Protein AF-A9BD42-F1 (afdb_monomer_lite)

Radius of gyration: 27.74 Å; chains: 1; bounding box: 57×14×84 Å

Foldseek 3Di:
DDDDDDDDPPPPPPPDDQPPVNVVVVCCVVVVVVVVVVVVVVVVVVVVVVVVVVVVPPDPDDD

Sequence (63 aa):
MTENSFSKTSSAKKTPPPSFVKLAMKNMVRKGSQSLFHFGLTAIGFIGFILVIAALGRPNLPQ

InterPro domains:
  IPR021702 Protein of unknown function DUF3285 [PF11688] (15-58)

Structure (mmCIF, N/CA/C/O backbone):
data_AF-A9BD42-F1
#
_entry.id   AF-A9BD42-F1
#
loop_
_atom_site.group_PDB
_atom_site.id
_atom_site.type_symbol
_atom_site.label_atom_id
_atom_site.label_alt_id
_atom_site.label_comp_id
_atom_site.label_asym_id
_atom_site.label_entity_id
_atom_site.label_seq_id
_atom_site.pdbx_PDB_ins_code
_atom_site.Cartn_x
_atom_site.Cartn_y
_atom_site.Cartn_z
_atom_site.occupancy
_atom_site.B_iso_or_equiv
_atom_site.auth_seq_id
_atom_site.auth_comp_id
_atom_site.auth_asym_id
_atom_site.auth_atom_id
_atom_site.pdbx_PDB_model_num
ATOM 1 N N . MET A 1 1 ? -3.032 6.012 60.439 1.00 41.75 1 MET A N 1
ATOM 2 C CA . MET A 1 1 ? -1.890 5.926 59.509 1.00 41.75 1 MET A CA 1
ATOM 3 C C . MET A 1 1 ? -2.408 5.414 58.180 1.00 41.75 1 MET A C 1
ATOM 5 O O . MET A 1 1 ? -3.155 4.447 58.182 1.00 41.75 1 MET A O 1
ATOM 9 N N . THR A 1 2 ? -2.022 6.131 57.123 1.00 48.31 2 THR A N 1
ATOM 10 C CA . THR A 1 2 ? -2.032 5.787 55.690 1.00 48.31 2 THR A CA 1
ATOM 11 C C . THR A 1 2 ? -3.368 5.580 54.974 1.00 48.31 2 THR A C 1
ATOM 13 O O . THR A 1 2 ? -4.046 4.567 55.121 1.00 48.31 2 THR A O 1
ATOM 16 N N . GLU A 1 3 ? -3.648 6.570 54.119 1.00 60.19 3 GLU A N 1
ATOM 17 C CA . GLU A 1 3 ? -4.360 6.463 52.849 1.00 60.19 3 GLU A CA 1
ATOM 18 C C . GLU A 1 3 ? -3.951 5.217 52.057 1.00 60.19 3 GLU A C 1
ATOM 20 O O . GLU A 1 3 ? -2.773 4.864 52.011 1.00 60.19 3 GLU A O 1
ATOM 25 N N . ASN A 1 4 ? -4.898 4.624 51.330 1.00 56.94 4 ASN A N 1
ATOM 26 C CA . ASN A 1 4 ? -4.545 4.042 50.043 1.00 56.94 4 ASN A CA 1
ATOM 27 C C . ASN A 1 4 ? -5.666 4.255 49.028 1.00 56.94 4 ASN A C 1
ATOM 29 O O . ASN A 1 4 ? -6.648 3.521 48.928 1.00 56.94 4 ASN A O 1
ATOM 33 N N . SER A 1 5 ? -5.465 5.338 48.292 1.00 65.00 5 SER A N 1
ATOM 34 C CA . SER A 1 5 ? -5.937 5.625 46.953 1.00 65.00 5 SER A CA 1
ATOM 35 C C . SER A 1 5 ? -5.977 4.380 46.065 1.00 65.00 5 SER A C 1
ATOM 37 O O . SER A 1 5 ? -4.962 3.941 45.534 1.00 65.00 5 SER A O 1
ATOM 39 N N . PHE A 1 6 ? -7.175 3.881 45.783 1.00 56.16 6 PHE A N 1
ATOM 40 C CA . PHE A 1 6 ? -7.432 3.290 44.477 1.00 56.16 6 PHE A CA 1
ATOM 41 C C . PHE A 1 6 ? -8.791 3.759 43.977 1.00 56.16 6 PHE A C 1
ATOM 43 O O . PHE A 1 6 ? -9.835 3.132 44.149 1.00 56.16 6 PHE A O 1
ATOM 50 N N . SER A 1 7 ? -8.740 4.930 43.341 1.00 53.09 7 SER A N 1
ATOM 51 C CA . SER A 1 7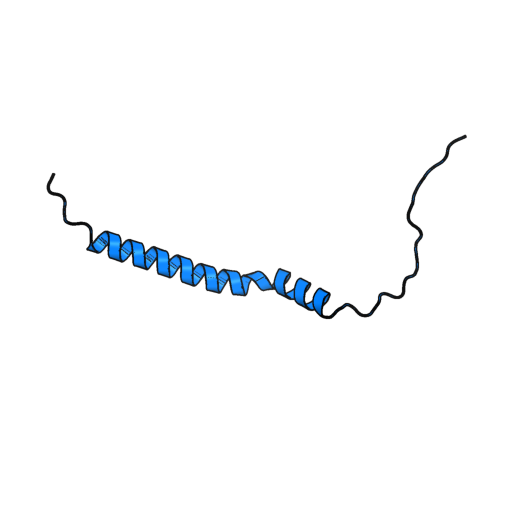 ? -9.645 5.298 42.262 1.00 53.09 7 SER A CA 1
ATOM 52 C C . SER A 1 7 ? -9.935 4.051 41.424 1.00 53.09 7 SER A C 1
ATOM 54 O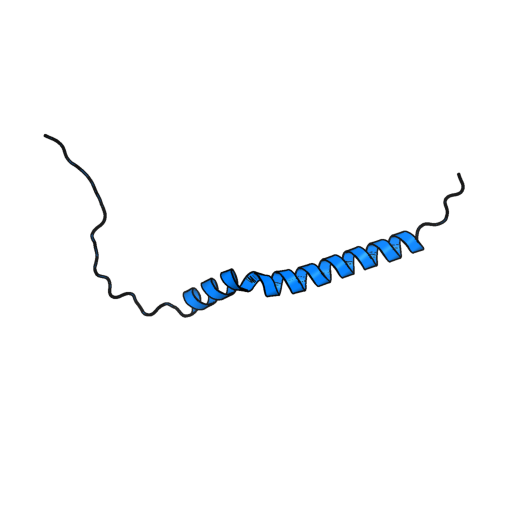 O . SER A 1 7 ? -9.034 3.530 40.768 1.00 53.09 7 SER A O 1
ATOM 56 N N . LYS A 1 8 ? -11.185 3.601 41.424 1.00 48.53 8 LYS A N 1
ATOM 57 C CA . LYS A 1 8 ? -12.043 3.620 40.236 1.00 48.53 8 LYS A CA 1
ATOM 58 C C . LYS A 1 8 ? -13.385 3.047 40.654 1.00 48.53 8 LYS A C 1
ATOM 60 O O . LYS A 1 8 ? -13.567 1.835 40.697 1.00 48.53 8 LYS A O 1
ATOM 65 N N . THR A 1 9 ? -14.313 3.942 40.979 1.00 45.78 9 THR A N 1
ATOM 66 C CA . THR A 1 9 ? -15.727 3.633 41.164 1.00 45.78 9 THR A CA 1
ATOM 67 C C . THR A 1 9 ? -16.167 2.676 40.062 1.00 45.78 9 THR A C 1
ATOM 69 O O . THR A 1 9 ? -16.201 3.027 38.879 1.00 45.78 9 THR A O 1
ATOM 72 N N . SER A 1 10 ? -16.470 1.451 40.474 1.00 52.44 10 SER A N 1
ATOM 73 C CA . SER A 1 10 ? -17.207 0.435 39.743 1.00 52.44 10 SER A CA 1
ATOM 74 C C . SER A 1 10 ? -18.613 0.969 39.479 1.00 52.44 10 SER A C 1
ATOM 76 O O . SER A 1 10 ? -19.600 0.579 40.091 1.00 52.44 10 SER A O 1
ATOM 78 N N . SER A 1 11 ? -18.713 1.934 38.567 1.00 45.34 11 SER A N 1
ATOM 79 C CA . SER A 1 11 ? -19.994 2.357 38.035 1.00 45.34 11 SER A CA 1
ATOM 80 C C . SER A 1 11 ? -20.479 1.214 37.160 1.00 45.34 11 SER A C 1
ATOM 82 O O . SER A 1 11 ? -19.983 1.005 36.050 1.00 45.34 11 SER A O 1
ATOM 84 N N . ALA A 1 12 ? -21.426 0.452 37.700 1.00 52.41 12 ALA A N 1
ATOM 85 C CA . ALA A 1 12 ? -22.340 -0.397 36.962 1.00 52.41 12 ALA A CA 1
ATOM 86 C C . ALA A 1 12 ? -23.088 0.460 35.923 1.00 52.41 12 ALA A C 1
ATOM 88 O O . ALA A 1 12 ? -24.253 0.810 36.084 1.00 52.41 12 ALA A O 1
ATOM 89 N N . LYS A 1 13 ? -22.401 0.864 34.851 1.00 46.66 13 LYS A N 1
ATOM 90 C CA . LYS A 1 13 ? -23.034 1.444 33.675 1.00 46.66 13 LYS A CA 1
ATOM 91 C C . LYS A 1 13 ? -23.513 0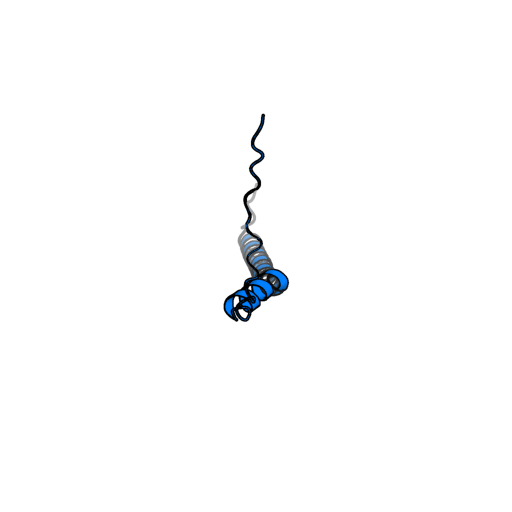.267 32.849 1.00 46.66 13 LYS A C 1
ATOM 93 O O . LYS A 1 13 ? -22.690 -0.449 32.282 1.00 46.66 13 LYS A O 1
ATOM 98 N N . LYS A 1 14 ? -24.836 0.083 32.763 1.00 52.16 14 LYS A N 1
ATOM 99 C CA . LYS A 1 14 ? -25.449 -0.588 31.609 1.00 52.16 14 LYS A CA 1
ATOM 100 C C . LYS A 1 14 ? -24.733 -0.058 30.373 1.00 52.16 14 LYS A C 1
ATOM 102 O O . LYS A 1 14 ? -24.801 1.139 30.094 1.00 52.16 14 LYS A O 1
ATOM 107 N N . THR A 1 15 ? -23.964 -0.912 29.710 1.00 57.59 15 THR A N 1
ATOM 108 C CA . THR A 1 15 ? -23.202 -0.528 28.530 1.00 57.59 15 THR A CA 1
ATOM 109 C C . THR A 1 15 ? -24.213 0.015 27.522 1.00 57.59 15 THR A C 1
ATOM 111 O O . THR A 1 15 ? -25.151 -0.715 27.191 1.00 57.59 15 THR A O 1
ATOM 114 N N . PRO A 1 16 ? -24.102 1.276 27.059 1.00 60.84 16 PRO A N 1
ATOM 115 C CA . PRO A 1 16 ? -24.935 1.727 25.953 1.00 60.84 16 PRO A CA 1
ATOM 116 C C . PRO A 1 16 ? -24.716 0.757 24.784 1.00 60.84 16 PRO A C 1
ATOM 118 O O . PRO A 1 16 ? -23.594 0.244 24.645 1.00 60.84 16 PRO A O 1
ATOM 121 N N . PRO A 1 17 ? -25.760 0.453 23.986 1.00 64.31 17 PRO A N 1
ATOM 122 C CA . PRO A 1 17 ? -25.643 -0.488 22.879 1.00 64.31 17 PRO A CA 1
ATOM 123 C C . PRO A 1 17 ? -24.398 -0.126 22.065 1.00 64.31 17 PRO A C 1
ATOM 125 O O . PRO A 1 17 ? -24.172 1.064 21.808 1.00 64.31 17 PRO A O 1
ATOM 128 N N . PRO A 1 18 ? -23.524 -1.103 21.757 1.00 63.81 18 PRO A N 1
ATOM 129 C CA . PRO A 1 18 ? -22.246 -0.818 21.129 1.00 63.81 18 PRO A CA 1
ATOM 130 C C . PRO A 1 18 ? -22.513 -0.026 19.856 1.00 63.81 18 PRO A C 1
ATOM 132 O O . PRO A 1 18 ? -23.175 -0.518 18.946 1.00 63.81 18 PRO A O 1
ATOM 135 N N . SER A 1 19 ? -22.034 1.220 19.829 1.00 77.56 19 SER A N 1
ATOM 136 C CA . SER A 1 19 ? -22.212 2.095 18.676 1.00 77.56 19 SER A CA 1
ATOM 137 C C . SER A 1 19 ? -21.783 1.345 17.417 1.00 77.56 19 SER A C 1
ATOM 139 O O . SER A 1 19 ? -20.707 0.737 17.398 1.00 77.56 19 SER A O 1
ATOM 141 N N . PHE A 1 20 ? -22.617 1.385 16.374 1.00 73.00 20 PHE A N 1
ATOM 142 C CA . PHE A 1 20 ? -22.314 0.787 15.072 1.00 73.00 20 PHE A CA 1
ATOM 143 C C . PHE A 1 20 ? -20.941 1.231 14.555 1.00 73.00 20 PHE A C 1
ATOM 145 O O . PHE A 1 20 ? -20.227 0.432 13.959 1.00 73.00 20 PHE A O 1
ATOM 152 N N . VAL A 1 21 ? -20.510 2.449 14.900 1.00 72.12 21 VAL A N 1
ATOM 153 C CA . VAL A 1 21 ? -19.162 2.964 14.629 1.00 72.12 21 VAL A CA 1
ATOM 154 C C . VAL A 1 21 ? -18.087 2.113 15.310 1.00 72.12 21 VAL A C 1
ATOM 156 O O . VAL A 1 21 ? -17.109 1.737 14.679 1.00 72.12 21 VAL A O 1
ATOM 159 N N . LYS A 1 22 ? -18.268 1.731 16.578 1.00 77.12 22 LYS A N 1
ATOM 160 C CA . LYS A 1 22 ? -17.300 0.921 17.338 1.00 77.12 22 LYS A CA 1
ATOM 161 C C . LYS A 1 22 ? -17.189 -0.512 16.807 1.00 77.12 22 LYS A C 1
ATOM 163 O O . LYS A 1 22 ? -16.098 -1.081 16.789 1.00 77.12 22 LYS A O 1
ATOM 168 N N . LEU A 1 23 ? -18.306 -1.089 16.368 1.00 78.12 23 LEU A N 1
ATOM 169 C CA . LEU A 1 23 ? -18.342 -2.395 15.703 1.00 78.12 23 LEU A CA 1
ATOM 170 C C . LEU A 1 23 ? -17.698 -2.334 14.311 1.00 78.12 23 LEU A C 1
ATOM 172 O O . LEU A 1 23 ? -16.864 -3.182 13.992 1.00 78.12 23 LEU A O 1
ATOM 176 N N . ALA A 1 24 ? -18.024 -1.306 13.525 1.00 76.19 24 ALA A N 1
ATOM 177 C CA . ALA A 1 24 ? -17.440 -1.060 12.210 1.00 76.19 24 ALA A CA 1
ATOM 178 C C . ALA A 1 24 ? -15.927 -0.806 12.294 1.00 76.19 24 ALA A C 1
ATOM 180 O O . ALA A 1 24 ? -15.175 -1.423 11.549 1.00 76.19 24 ALA A O 1
ATOM 181 N N . MET A 1 25 ? -15.457 -0.010 13.261 1.00 81.06 25 MET A N 1
ATOM 182 C CA . MET A 1 25 ? -14.030 0.227 13.516 1.00 81.06 25 MET A CA 1
ATOM 183 C C . MET A 1 25 ? -13.297 -1.059 13.890 1.00 81.06 25 MET A C 1
ATOM 185 O O . MET A 1 25 ? -12.237 -1.352 13.349 1.00 81.06 25 MET A O 1
ATOM 189 N N . LYS A 1 26 ? -13.863 -1.869 14.790 1.00 77.00 26 LYS A N 1
ATOM 190 C CA . LYS A 1 26 ? -13.241 -3.133 15.201 1.00 77.00 26 LYS A CA 1
ATOM 191 C C . LYS A 1 26 ? -13.168 -4.137 14.041 1.00 77.00 26 LYS A C 1
ATOM 193 O O . LYS A 1 26 ? -12.223 -4.923 13.976 1.00 77.00 26 LYS A O 1
ATOM 198 N N . ASN A 1 27 ? -14.125 -4.093 13.113 1.00 79.31 27 ASN A N 1
ATOM 199 C CA . ASN A 1 27 ? -14.101 -4.898 11.893 1.00 79.31 27 ASN A CA 1
ATOM 200 C C . ASN A 1 27 ? -13.103 -4.339 10.861 1.00 79.31 27 ASN A C 1
ATOM 202 O O . ASN A 1 27 ? -12.280 -5.099 10.372 1.00 79.31 27 ASN A O 1
ATOM 206 N N . MET A 1 28 ? -13.070 -3.023 10.620 1.00 68.81 28 MET A N 1
ATOM 207 C CA . MET A 1 28 ? -12.068 -2.372 9.756 1.00 68.81 28 MET A CA 1
ATOM 208 C C . MET A 1 28 ? -10.632 -2.585 10.253 1.00 68.81 28 MET A C 1
ATOM 210 O O . MET A 1 28 ? -9.717 -2.699 9.447 1.00 68.81 28 MET A O 1
ATOM 214 N N . VAL A 1 29 ? -10.434 -2.720 11.567 1.00 69.81 29 VAL A N 1
ATOM 215 C CA . VAL A 1 29 ? -9.130 -3.038 12.165 1.00 69.81 29 VAL A CA 1
ATOM 216 C C . VAL A 1 29 ? -8.771 -4.512 11.987 1.00 69.81 29 VAL A C 1
ATOM 218 O O . VAL A 1 29 ? -7.682 -4.832 11.521 1.00 69.81 29 VAL A O 1
ATOM 221 N N . ARG A 1 30 ? -9.677 -5.437 12.322 1.00 69.19 30 ARG A N 1
ATOM 222 C CA . ARG A 1 30 ? -9.396 -6.880 12.211 1.00 69.19 30 ARG A CA 1
ATOM 223 C C . ARG A 1 30 ? -9.368 -7.372 10.758 1.00 69.19 30 ARG A C 1
ATOM 225 O O . ARG A 1 30 ? -8.756 -8.397 10.478 1.00 69.19 30 ARG A O 1
ATOM 232 N N . LYS A 1 31 ? -10.021 -6.651 9.846 1.00 69.38 31 LYS A N 1
ATOM 233 C CA . LYS A 1 31 ? -10.185 -6.988 8.426 1.00 69.38 31 LYS A CA 1
ATOM 234 C C . LYS A 1 31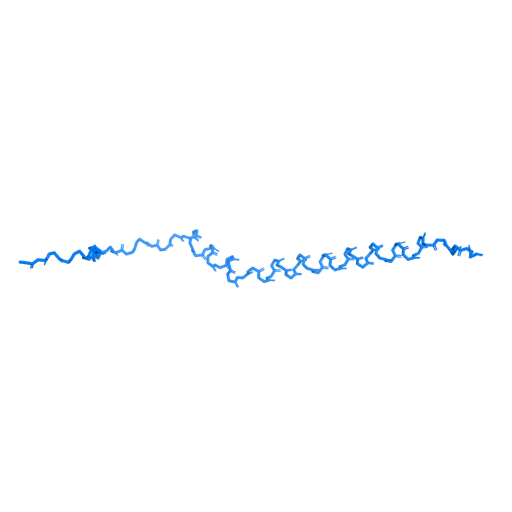 ? -9.420 -6.038 7.492 1.00 69.38 31 LYS A C 1
ATOM 236 O O . LYS A 1 31 ? -9.693 -6.003 6.296 1.00 69.38 31 LYS A O 1
ATOM 241 N N . GLY A 1 32 ? -8.426 -5.315 8.017 1.00 69.62 32 GLY A N 1
ATOM 242 C CA . GLY A 1 32 ? -7.528 -4.459 7.229 1.00 69.62 32 GLY A CA 1
ATOM 243 C C . GLY A 1 32 ? -6.579 -5.227 6.298 1.00 69.62 32 GLY A C 1
ATOM 244 O O . GLY A 1 32 ? -5.968 -4.634 5.411 1.00 69.62 32 GLY A O 1
ATOM 245 N N . SER A 1 33 ? -6.481 -6.554 6.444 1.00 72.94 33 SER A N 1
ATOM 246 C CA . SER A 1 33 ? -5.694 -7.410 5.548 1.00 72.94 33 SER A CA 1
ATOM 247 C C . SER A 1 33 ? -6.217 -7.397 4.114 1.00 72.94 33 SER A C 1
ATOM 249 O O . SER A 1 33 ? -5.423 -7.478 3.185 1.00 72.94 33 SER A O 1
ATOM 251 N N . GLN A 1 34 ? -7.530 -7.242 3.913 1.00 80.50 34 GLN A N 1
ATOM 252 C CA . GLN A 1 34 ? -8.113 -7.217 2.573 1.00 80.50 34 GLN A CA 1
ATOM 253 C C . GLN A 1 34 ? -7.726 -5.934 1.823 1.00 80.50 34 GLN A C 1
ATOM 255 O O . GLN A 1 34 ? -7.281 -5.999 0.680 1.00 80.50 34 GLN A O 1
ATOM 260 N N . SER A 1 35 ? -7.820 -4.766 2.471 1.00 81.44 35 SER A N 1
ATOM 261 C CA . SER A 1 35 ? -7.364 -3.503 1.875 1.00 81.44 35 SER A CA 1
ATOM 262 C C . SER A 1 35 ? -5.851 -3.486 1.662 1.00 81.44 35 SER A C 1
ATOM 264 O O . SER A 1 3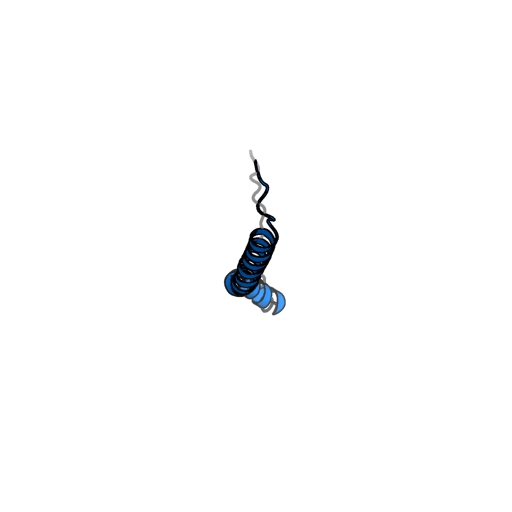5 ? -5.391 -2.982 0.641 1.00 81.44 35 SER A O 1
ATOM 266 N N . LEU A 1 36 ? -5.079 -4.083 2.578 1.00 84.06 36 LEU A N 1
ATOM 267 C CA . LEU A 1 36 ? -3.626 -4.190 2.442 1.00 84.06 36 LEU A CA 1
ATOM 268 C C . LEU A 1 36 ? -3.221 -5.144 1.310 1.00 84.06 36 LEU A C 1
ATOM 270 O O . LEU A 1 36 ? -2.250 -4.878 0.613 1.00 84.06 36 LEU A O 1
ATOM 274 N N . PHE A 1 37 ? -3.988 -6.212 1.082 1.00 87.88 37 PHE A N 1
ATOM 275 C CA . PHE A 1 37 ? -3.780 -7.132 -0.033 1.00 87.88 37 PHE A CA 1
ATOM 276 C C . PHE A 1 37 ? -4.041 -6.454 -1.381 1.00 87.88 37 PHE A C 1
ATOM 278 O O . PHE A 1 37 ? -3.204 -6.533 -2.274 1.00 87.88 37 PHE A O 1
ATOM 285 N N . HIS A 1 38 ? -5.157 -5.729 -1.520 1.00 89.06 38 HIS A N 1
ATOM 286 C CA . HIS A 1 38 ? -5.445 -4.982 -2.749 1.00 89.06 38 HIS A CA 1
ATOM 287 C C . HIS A 1 38 ? -4.411 -3.874 -3.007 1.00 89.06 38 HIS A C 1
ATOM 289 O O . HIS A 1 38 ? -3.933 -3.714 -4.132 1.00 89.06 38 HIS A O 1
ATOM 295 N N . PHE A 1 39 ? -4.018 -3.141 -1.962 1.00 90.50 39 PHE A N 1
ATOM 296 C CA . PHE A 1 39 ? -2.976 -2.122 -2.058 1.00 90.50 39 PHE A CA 1
ATOM 297 C C . PHE A 1 39 ? -1.610 -2.727 -2.416 1.00 90.50 39 PHE A C 1
ATOM 299 O O . PHE A 1 39 ? -0.942 -2.241 -3.323 1.00 90.50 39 PHE A O 1
ATOM 306 N N . GLY A 1 40 ? -1.227 -3.829 -1.768 1.00 93.81 40 GLY A N 1
ATOM 307 C CA . GLY A 1 40 ? 0.027 -4.537 -2.019 1.00 93.81 40 GLY A CA 1
ATOM 308 C C . GLY A 1 40 ? 0.105 -5.132 -3.423 1.00 93.81 40 GLY A C 1
ATOM 309 O O . GLY A 1 40 ? 1.121 -4.966 -4.090 1.00 93.81 40 GLY A O 1
ATOM 310 N N . LEU A 1 41 ? -0.975 -5.749 -3.914 1.00 95.00 41 LEU A N 1
ATOM 311 C CA . LEU A 1 41 ? -1.051 -6.261 -5.286 1.00 95.00 41 LEU A CA 1
ATOM 312 C C . LEU A 1 41 ? -0.801 -5.142 -6.306 1.00 95.00 41 LEU A C 1
ATOM 314 O O . LEU A 1 41 ? -0.024 -5.314 -7.245 1.00 95.00 41 LEU A O 1
ATOM 318 N N . THR A 1 42 ? -1.421 -3.980 -6.082 1.00 94.12 42 THR A N 1
ATOM 319 C CA . THR A 1 42 ? -1.255 -2.809 -6.949 1.00 94.12 42 THR A CA 1
ATOM 320 C C . THR A 1 42 ? 0.166 -2.251 -6.857 1.00 94.12 42 THR A C 1
ATOM 322 O O . THR A 1 42 ? 0.772 -1.961 -7.883 1.00 94.12 42 THR A O 1
ATOM 325 N N . ALA A 1 43 ? 0.732 -2.154 -5.651 1.00 95.81 43 ALA A N 1
ATOM 326 C CA . ALA A 1 43 ? 2.097 -1.679 -5.439 1.00 95.81 43 ALA A CA 1
ATOM 327 C C . ALA A 1 43 ? 3.134 -2.587 -6.117 1.00 95.81 43 ALA A C 1
ATOM 329 O O . ALA A 1 43 ? 4.020 -2.091 -6.807 1.00 95.81 43 ALA A O 1
ATOM 330 N N . ILE A 1 44 ? 2.999 -3.910 -5.985 1.00 97.00 44 ILE A N 1
ATOM 331 C CA . ILE A 1 44 ? 3.891 -4.883 -6.632 1.00 97.00 44 ILE A CA 1
ATOM 332 C C . ILE A 1 44 ? 3.757 -4.802 -8.154 1.00 97.00 44 ILE A C 1
ATOM 334 O O . ILE A 1 44 ? 4.769 -4.739 -8.849 1.00 97.00 44 ILE A O 1
ATOM 338 N N . GLY A 1 45 ? 2.526 -4.755 -8.676 1.00 96.31 45 GLY A N 1
ATOM 339 C CA . GLY A 1 45 ? 2.282 -4.606 -10.111 1.00 96.31 45 GLY A CA 1
ATOM 340 C C . GLY A 1 45 ? 2.871 -3.310 -10.670 1.00 96.31 45 GLY A C 1
ATOM 341 O O . GLY A 1 45 ? 3.524 -3.327 -11.709 1.00 96.31 45 GLY A O 1
ATOM 342 N N . PHE A 1 46 ? 2.713 -2.198 -9.950 1.00 97.00 46 PHE A N 1
ATOM 343 C CA . PHE A 1 46 ? 3.254 -0.899 -10.341 1.00 97.00 46 PHE A CA 1
ATOM 344 C C . PHE A 1 46 ? 4.786 -0.864 -10.301 1.00 97.00 46 PHE A C 1
ATOM 346 O O . PHE A 1 46 ? 5.414 -0.392 -11.246 1.00 97.00 46 PHE A O 1
ATOM 353 N N . ILE A 1 47 ? 5.402 -1.418 -9.253 1.00 97.00 47 ILE A N 1
ATOM 354 C CA . ILE A 1 47 ? 6.862 -1.542 -9.160 1.00 97.00 47 ILE A CA 1
ATOM 355 C C . ILE A 1 47 ? 7.388 -2.421 -10.298 1.00 97.00 47 ILE A C 1
ATOM 357 O O . ILE A 1 47 ? 8.319 -2.023 -10.991 1.00 97.00 47 ILE A O 1
ATOM 361 N N . GLY A 1 48 ? 6.770 -3.580 -10.542 1.00 96.25 48 GLY A N 1
ATOM 362 C CA . GLY A 1 48 ? 7.129 -4.458 -11.655 1.00 96.25 48 GLY A CA 1
ATOM 363 C C . GLY A 1 48 ? 7.008 -3.758 -13.009 1.00 96.25 48 GLY A C 1
ATOM 364 O O . GLY A 1 48 ? 7.919 -3.844 -13.827 1.00 96.25 48 GLY A O 1
ATOM 365 N N . PHE A 1 49 ? 5.934 -2.995 -13.221 1.00 96.12 49 PHE A N 1
ATOM 366 C CA . PHE A 1 49 ? 5.730 -2.205 -14.433 1.00 96.12 49 PHE A CA 1
ATOM 367 C C . PHE A 1 49 ? 6.832 -1.158 -14.640 1.00 96.12 49 PHE A C 1
ATOM 369 O O . PHE A 1 49 ? 7.419 -1.092 -15.720 1.00 96.12 49 PHE A O 1
ATOM 376 N N . ILE A 1 50 ? 7.172 -0.392 -13.597 1.00 95.94 50 ILE A N 1
ATOM 377 C CA . ILE A 1 50 ? 8.272 0.581 -13.656 1.00 95.94 50 ILE A CA 1
ATOM 378 C C . ILE A 1 50 ? 9.599 -0.121 -13.945 1.00 95.94 50 ILE A C 1
ATOM 380 O O . ILE A 1 50 ? 10.370 0.373 -14.759 1.00 95.94 50 ILE A O 1
ATOM 384 N N . LEU A 1 51 ? 9.874 -1.268 -13.320 1.00 95.25 51 LEU A N 1
ATOM 385 C CA . LEU A 1 51 ? 11.111 -2.017 -13.548 1.00 95.25 51 LEU A CA 1
ATOM 386 C C . LEU A 1 51 ? 11.209 -2.557 -14.977 1.00 95.25 51 LEU A C 1
ATOM 388 O O . LEU A 1 51 ? 12.282 -2.490 -15.568 1.00 95.25 51 LEU A O 1
ATOM 392 N N . VAL A 1 52 ? 10.106 -3.047 -15.546 1.00 94.50 52 VAL A N 1
ATOM 393 C CA . VAL A 1 52 ? 10.045 -3.495 -16.945 1.00 94.50 52 VAL A CA 1
ATOM 394 C C . VAL A 1 52 ? 10.321 -2.331 -17.893 1.00 94.50 52 VAL A C 1
ATOM 396 O O . VAL A 1 52 ? 11.166 -2.458 -18.776 1.00 94.50 52 VAL A O 1
ATOM 399 N N . ILE A 1 53 ? 9.676 -1.180 -17.677 1.00 94.06 53 ILE A N 1
ATOM 400 C CA . ILE A 1 53 ? 9.936 0.033 -18.464 1.00 94.06 53 ILE A CA 1
ATOM 401 C C . ILE A 1 53 ? 11.386 0.483 -18.305 1.00 94.06 53 ILE A C 1
ATOM 403 O O . ILE A 1 53 ? 12.048 0.777 -19.294 1.00 94.06 53 ILE A O 1
ATOM 407 N N . ALA A 1 54 ? 11.899 0.515 -17.077 1.00 90.50 54 ALA A N 1
ATOM 408 C CA . ALA A 1 54 ? 13.269 0.913 -16.801 1.00 90.50 54 ALA A CA 1
ATOM 409 C C . ALA A 1 54 ? 14.276 -0.042 -17.451 1.00 90.50 54 ALA A C 1
ATOM 411 O O . ALA A 1 54 ? 15.321 0.416 -17.895 1.00 90.50 54 ALA A O 1
ATOM 412 N N . ALA A 1 55 ? 13.975 -1.343 -17.518 1.00 88.19 55 ALA A N 1
ATOM 413 C CA . ALA A 1 55 ? 14.802 -2.344 -18.183 1.00 88.19 55 ALA A CA 1
ATOM 414 C C . ALA A 1 55 ? 14.779 -2.189 -19.711 1.00 88.19 55 ALA A C 1
ATOM 416 O O . ALA A 1 55 ? 15.840 -2.145 -20.325 1.00 88.19 55 ALA A O 1
ATOM 417 N N . LEU A 1 56 ? 13.595 -2.044 -20.314 1.00 87.00 56 LEU A N 1
ATOM 418 C CA . LEU A 1 56 ? 13.424 -1.795 -21.754 1.00 87.00 56 LEU A CA 1
ATOM 419 C C . LEU A 1 56 ? 14.048 -0.469 -22.193 1.00 87.00 56 LEU A C 1
ATOM 421 O O . LEU A 1 56 ? 14.591 -0.359 -23.287 1.00 87.00 56 LEU A O 1
ATOM 425 N N . GLY A 1 57 ? 13.959 0.537 -21.329 1.00 80.62 57 GLY A N 1
ATOM 426 C CA . GLY A 1 57 ? 14.501 1.862 -21.554 1.00 80.62 57 GLY A CA 1
ATOM 427 C C . GLY A 1 57 ? 15.989 1.983 -21.261 1.00 80.62 57 GLY A C 1
ATOM 428 O O . GLY A 1 57 ? 16.506 3.065 -21.506 1.00 80.62 57 GLY A O 1
ATOM 429 N N . ARG A 1 58 ? 16.684 0.946 -20.754 1.00 69.00 58 ARG A N 1
ATOM 430 C CA . ARG A 1 58 ? 18.152 0.977 -20.647 1.00 69.00 58 ARG A CA 1
ATOM 431 C C . ARG A 1 58 ? 18.722 0.869 -22.061 1.00 69.00 58 ARG A C 1
ATOM 433 O O . ARG A 1 58 ? 18.745 -0.235 -22.609 1.00 69.00 58 ARG A O 1
ATOM 440 N N . PRO A 1 59 ? 19.211 1.965 -22.669 1.00 66.50 59 PRO A N 1
ATOM 441 C CA . PRO A 1 59 ? 20.000 1.835 -23.877 1.00 66.50 59 PRO A CA 1
ATOM 442 C C . PRO A 1 59 ? 21.265 1.101 -23.436 1.00 66.50 59 PRO A C 1
ATOM 444 O O . PRO A 1 59 ? 21.840 1.453 -22.404 1.00 66.50 59 PRO A O 1
ATOM 447 N N . ASN A 1 60 ? 21.662 0.047 -24.149 1.00 64.94 60 ASN A N 1
ATOM 448 C CA . ASN A 1 60 ? 22.945 -0.611 -23.913 1.00 64.94 60 ASN A CA 1
ATOM 449 C C . ASN A 1 60 ? 24.021 0.479 -23.921 1.00 64.94 60 ASN A C 1
ATOM 451 O O . ASN A 1 60 ? 24.326 1.000 -24.989 1.00 64.94 60 ASN A O 1
ATOM 455 N N . LEU A 1 61 ? 24.512 0.885 -22.745 1.00 64.81 61 LEU A N 1
ATOM 456 C CA . LEU A 1 61 ? 25.613 1.829 -22.643 1.00 64.81 61 LEU A CA 1
ATOM 457 C C . LEU A 1 61 ? 26.850 1.054 -23.099 1.00 64.81 61 LEU A C 1
ATOM 459 O O . LEU A 1 61 ? 27.244 0.123 -22.387 1.00 64.81 61 LEU A O 1
ATOM 463 N N . PRO A 1 62 ? 27.423 1.353 -24.280 1.00 67.25 62 PRO A N 1
ATOM 464 C CA . PRO A 1 62 ? 28.732 0.815 -24.601 1.00 67.25 62 PRO A CA 1
ATOM 465 C C . PRO A 1 62 ? 29.713 1.324 -23.535 1.00 67.25 62 PRO A C 1
ATOM 467 O O . PRO A 1 62 ? 29.676 2.504 -23.177 1.00 67.25 62 PRO A O 1
AT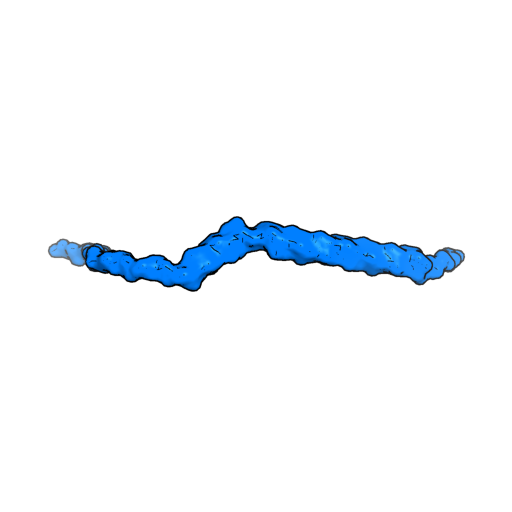OM 470 N N . GLN A 1 63 ? 30.500 0.399 -22.982 1.00 65.00 63 GLN A N 1
ATOM 471 C CA . GLN A 1 63 ? 31.626 0.688 -22.088 1.00 65.00 63 GLN A CA 1
ATOM 472 C C . GLN A 1 63 ? 32.735 1.397 -22.865 1.00 65.00 63 GLN A C 1
ATOM 474 O O . GLN A 1 63 ? 32.953 1.002 -24.035 1.00 65.00 63 GLN A O 1
#

Secondary structure (DSSP, 8-state):
--------------PPP--HHHHHHHHHHHTHHHHHHHHHHHHHHHHHHHHHHHHHT------

pLDDT: mean 74.25, std 16.34, range [41.75, 97.0]

Organism: Prochlorococcus marinus (strain MIT 9211) (NCBI:txid93059)

=== Feature glossary ===
The record interleaves many kinds of information about one protein. Here is each kind framed as the question it answers.

Q: What are the backbone torsion angles?
A: φ (phi) and ψ (psi) are the two rotatable backbone dihedrals per residue: φ is the C(i-1)–N–Cα–C torsion, ψ is the N–Cα–C–N(i+1) torsion, both in degrees on (−180°, 180°]. α-helical residues cluster near (−60°, −45°); β-strand residues near (−120°, +130°). A Ramachandran plot is simply a scatter of (φ, ψ) for every residue.

Q: What is the amino-acid chain?
A: This is the polypeptide sequence — one letter per residue, N-terminus first. Length ranges from a few dozen residues for small domains to over a thousand for large multi-domain proteins.

Q: How mobile is each atom in the crystal?
A: For experimental (PDB) structures, the B-factor (temperature factor) quantifies the positional spread of each atom in the crystal — a combination of thermal vibration and static disorder — in units of Å². High B-factors mark flexible loops or poorly resolved regions; low B-factors mark the rigid, well-ordered core.

Q: Are the domains correctly placed relative to each other?
A: Predicted Aligned Error (PAE) is an AlphaFold confidence matrix: entry (i, j) is the expected error in the position of residue j, in ångströms, when the prediction is superimposed on the true structure at residue i. Low PAE within a block of residues means that block is internally rigid and well-predicted; high PAE between two blocks means their relative placement is uncertain even if each block individually is confident.

Q: How confident is the AlphaFold model at each residue?
A: pLDDT is the predicted lDDT-Cα score: AlphaFold's confidence that the local environment of each residue (all inter-atomic distances within 15 Å) is correctly placed. It is a per-residue number between 0 and 100, with higher meaning more reliable.

Q: What family and function is it annotated with?
A: Functional annotations link the protein to curated databases. InterPro entries identify conserved domains and families by matching the sequence against member-database signatures (Pfam, PROSITE, CDD, …). Gene Ontology (GO) terms describe molecular function, biological process, and cellular component in a controlled vocabulary. CATH places the structure in a hierarchical fold classification (Class/Architecture/Topology/Homologous-superfamily). The organism is the source species.

Q: How big and how compact is the whole molecule?
A: Three whole-structure scalars: the radius of gyration (RMS distance of Cα from centroid, in Å), the count of Cα–Cα contacts (pairs closer than 8 Å and separated by more than four residues in sequence — i.e. tertiary, not local, contacts), and the bounding-box dimensions. Together they distinguish compact globular folds from extended fibres or disordered chains.

Q: What known structures does this most resemble?
A: The Foldseek neighbor list gives the closest experimentally determined structures in the PDB, ranked by structural alignment. TM-score near 1 means near-identical fold; near 0.3 means only rough topology match. This is how one finds what a novel AlphaFold prediction most resembles in the solved-structure universe.

Q: Which residues are buried vs exposed?
A: SASA measures how much of the protein is reachable by solvent. It is computed by rolling a water-sized probe over the atomic surface and summing the exposed area (Å²). Per-residue SASA distinguishes core (buried, low SASA) from surface (exposed, high SASA) residues; total SASA is a whole-molecule size measure.

Q: Which residues are in helices, strands, or loops?
A: Eight-state secondary structure (DSSP): H is the canonical α-helix, G the tighter 3₁₀-helix, I the wider π-helix; E/B are β-structure, T and S are turns and bends, and '-' is everything else. DSSP derives these from the pattern of main-chain N–H···O=C hydrogen bonds, not from the sequence.

Q: Where is each backbone atom in 3D?
A: Structure coordinates are given as an mmCIF _atom_site loop: one row per atom with element, residue name, chain id, sequence number, and x/y/z position in Å. Only the four main-chain atoms per residue are included here; side chains are omitted to keep the record compact.

Q: What if only a Cα trace is available?
A: Three-state secondary structure (P-SEA) collapses the eight DSSP classes into helix (a), strand (b), and coil (c). P-SEA assigns these from Cα geometry alone — distances and angles — without requiring backbone oxygens, so it works on any Cα trace.

Q: What do the rendered images show?
A: The six renders are orthographic views along the three Cartesian axes in both directions. Representation (cartoon, sticks, or surface) and color scheme (sequence-rainbow or by-chain) vary across proteins so the training set covers all the common visualization conventions.

Q: What does the local fold look like, residue by residue?
A: Foldseek's 3Di representation compresses backbone geometry into a per-residue letter drawn from a learned twenty-state alphabet. It captures the tertiary interaction pattern around each residue — which residues are packed against it in space, regardless of where they are in sequence.

Q: What do the diagnostic plots show?
A: The contact map is a binary N×N matrix image: pixel (i, j) is dark where Cα_i and Cα_j are within 8 Å and |i−j|>4. Because the |i−j|>4 filter removes local helical contacts, off-diagonal stripes parallel to the main diagonal indicate parallel β-sheets; stripes perpendicular to it indicate antiparallel β-sheets. The Ramachandran plot scatters every residue's (φ, ψ) pair against the sterically allowed regions. The PAE heatmap renders the predicted-aligned-error matrix.